Protein AF-A0A1L9B7M2-F1 (afdb_monomer_lite)

Secondary structure (DSSP, 8-state):
-----------EEE-TTT--EEETT-HHHHHHHHHHHHHHHHH-BS--SPPPHHHHHHHHHHHHHHHHH-SSHHHHHHHHHHHHHHHHHHHHHHHHHTS-----BHHHHHHH---TTTS-STTHHHHHHHHHHHHHTT-

Organism: NCBI:txid83449

Radius of gyration: 19.88 Å; chains: 1; bounding box: 33×49×60 Å

Foldseek 3Di:
DDPPDDPPPPQWDQDPAARDTAHPVDVVRVVVCVVLVVLLVQQDAPAGYQDDPVQLVVLQVCLLCQCVPPPDLVSNLSSVVSNLNSVSSVVSVCSSVVNDDHHDHSLCCLQPDPCPPVRDDPCSPVSSVVSNCVSVVVD

Sequence (139 aa):
MRSSSMDVTSGEELCPVCDFAFSRVLPRQVREHDAHHRRYLVACDGIRAPARRVVREQMMREGAELLVHGETLAERVRGSERQLQALFHEHLAEVLLGHASRRLDFREVVTSMNMSGRLDGRYEQEVANELRQRYSDNL

Structure (mmCIF, N/CA/C/O backbone):
data_AF-A0A1L9B7M2-F1
#
_entry.id   AF-A0A1L9B7M2-F1
#
loop_
_atom_site.group_PDB
_atom_site.id
_atom_site.type_symbol
_atom_site.label_atom_id
_atom_site.label_alt_id
_atom_site.label_comp_id
_atom_site.label_asym_id
_atom_site.label_entity_id
_atom_site.label_seq_id
_atom_site.pdbx_PDB_ins_code
_atom_site.Cartn_x
_atom_site.Cartn_y
_atom_site.Cartn_z
_atom_site.occupancy
_atom_site.B_iso_or_equiv
_atom_site.auth_seq_id
_atom_site.auth_comp_id
_atom_site.auth_asym_id
_atom_site.auth_atom_id
_atom_site.pdbx_PDB_model_num
ATOM 1 N N . MET A 1 1 ? 17.617 36.093 -36.494 1.00 37.19 1 MET A N 1
ATOM 2 C CA . MET A 1 1 ? 17.547 34.741 -37.085 1.00 37.19 1 MET A CA 1
ATOM 3 C C . MET A 1 1 ? 17.263 33.759 -35.960 1.00 37.19 1 MET A C 1
ATOM 5 O O . MET A 1 1 ? 18.117 33.572 -35.106 1.00 37.19 1 MET A O 1
ATOM 9 N N . ARG A 1 2 ? 16.027 33.254 -35.876 1.00 37.91 2 ARG A N 1
ATOM 10 C CA . ARG A 1 2 ? 15.641 32.202 -34.928 1.00 37.91 2 ARG A CA 1
ATOM 11 C C . ARG A 1 2 ? 15.912 30.868 -35.617 1.00 37.91 2 ARG A C 1
ATOM 13 O O . ARG A 1 2 ? 15.229 30.557 -36.587 1.00 37.91 2 ARG A O 1
ATOM 20 N N . SER A 1 3 ? 16.906 30.120 -35.151 1.00 37.06 3 SER A N 1
ATOM 21 C CA . SER A 1 3 ? 17.009 28.701 -35.486 1.00 37.06 3 SER A CA 1
ATOM 22 C C . SER A 1 3 ? 16.007 27.952 -34.620 1.00 37.06 3 SER A C 1
ATOM 24 O O . SER A 1 3 ? 16.251 27.705 -33.444 1.00 37.06 3 SER A O 1
ATOM 26 N N . SER A 1 4 ? 14.854 27.646 -35.207 1.00 41.72 4 SER A N 1
ATOM 27 C CA . SER A 1 4 ? 13.963 26.597 -34.728 1.00 41.72 4 SER A CA 1
ATOM 28 C C . SER A 1 4 ? 14.584 25.256 -35.114 1.00 41.72 4 SER A C 1
ATOM 30 O O . SER A 1 4 ? 14.479 24.837 -36.264 1.00 41.72 4 SER A O 1
ATOM 32 N N . SER A 1 5 ? 15.269 24.601 -34.177 1.00 41.28 5 SER A N 1
ATOM 33 C CA . SER A 1 5 ? 15.584 23.178 -34.299 1.00 41.28 5 SER A CA 1
ATOM 34 C C . SER A 1 5 ? 14.358 22.375 -33.876 1.00 41.28 5 SER A C 1
ATOM 36 O O . SER A 1 5 ? 13.827 22.559 -32.785 1.00 41.28 5 SER A O 1
ATOM 38 N N . MET A 1 6 ? 13.889 21.542 -34.796 1.00 40.53 6 MET A N 1
ATOM 39 C CA . MET A 1 6 ? 12.766 20.624 -34.665 1.00 40.53 6 MET A CA 1
ATOM 40 C C . MET A 1 6 ? 12.998 19.611 -33.530 1.00 40.53 6 MET A C 1
ATOM 42 O O . MET A 1 6 ? 13.885 18.769 -33.650 1.00 40.53 6 MET A O 1
ATOM 46 N N . ASP A 1 7 ? 12.175 19.644 -32.478 1.00 35.84 7 ASP A N 1
ATOM 47 C CA . ASP A 1 7 ? 12.069 18.547 -31.506 1.00 35.84 7 ASP A CA 1
ATOM 48 C C . ASP A 1 7 ? 11.155 17.457 -32.081 1.00 35.84 7 ASP A C 1
ATOM 50 O O . ASP A 1 7 ? 9.929 17.477 -31.957 1.00 35.84 7 ASP A O 1
ATOM 54 N N . VAL A 1 8 ? 11.770 16.505 -32.778 1.00 47.25 8 VAL A N 1
ATOM 55 C CA . VAL A 1 8 ? 11.121 15.281 -33.249 1.00 47.25 8 VAL A CA 1
ATOM 56 C C . VAL A 1 8 ? 10.955 14.341 -32.050 1.00 47.25 8 VAL A C 1
ATOM 58 O O . VAL A 1 8 ? 11.882 13.634 -31.678 1.00 47.25 8 VAL A O 1
ATOM 61 N N . THR A 1 9 ? 9.763 14.365 -31.442 1.00 48.16 9 THR A N 1
ATOM 62 C CA . THR A 1 9 ? 9.088 13.224 -30.783 1.00 48.16 9 THR A CA 1
ATOM 63 C C . THR A 1 9 ? 9.991 12.249 -30.009 1.00 48.16 9 THR A C 1
ATOM 65 O O . THR A 1 9 ? 10.372 11.209 -30.544 1.00 48.16 9 THR A O 1
ATOM 68 N N . SER A 1 10 ? 10.249 12.491 -28.718 1.00 54.44 10 SER A N 1
ATOM 69 C CA . SER A 1 10 ? 10.868 11.465 -27.856 1.00 54.44 10 SER A CA 1
ATOM 70 C C . SER A 1 10 ? 9.956 10.243 -27.646 1.00 54.44 10 SER A C 1
ATOM 72 O O . SER A 1 10 ? 10.436 9.164 -27.301 1.00 54.44 10 SER A O 1
ATOM 74 N N . GLY A 1 11 ? 8.643 10.370 -27.900 1.00 60.59 11 GLY A N 1
ATOM 75 C CA . GLY A 1 11 ? 7.677 9.266 -27.809 1.00 60.59 11 GLY A CA 1
ATOM 76 C C . GLY A 1 11 ? 7.623 8.611 -26.426 1.00 60.59 11 GLY A C 1
ATOM 77 O O . GLY A 1 11 ? 7.113 7.499 -26.308 1.00 60.59 11 GLY A O 1
ATOM 78 N N . GLU A 1 12 ? 8.196 9.274 -25.418 1.00 72.94 12 GLU A N 1
ATOM 79 C CA . GLU A 1 12 ? 8.246 8.810 -24.041 1.00 72.94 12 GLU A CA 1
ATOM 80 C C . GLU A 1 12 ? 6.855 8.935 -23.430 1.00 72.94 12 GLU A C 1
ATOM 82 O O . GLU A 1 12 ? 6.253 10.009 -23.398 1.00 72.94 12 GLU A O 1
ATOM 87 N N . GLU A 1 13 ? 6.342 7.812 -22.955 1.00 82.31 13 GLU A N 1
ATOM 88 C CA . GLU A 1 13 ? 5.075 7.706 -22.252 1.00 82.31 13 GLU A CA 1
ATOM 89 C C . GLU A 1 13 ? 5.269 6.937 -20.944 1.00 82.31 13 GLU A C 1
ATOM 91 O O . GLU A 1 13 ? 6.243 6.204 -20.757 1.00 82.31 13 GLU A O 1
ATOM 96 N N . LEU A 1 14 ? 4.324 7.114 -20.023 1.00 79.75 14 LEU A N 1
ATOM 97 C CA . LEU A 1 14 ? 4.243 6.318 -18.806 1.00 79.75 14 LEU A CA 1
ATOM 98 C C . LEU A 1 14 ? 3.336 5.121 -19.065 1.00 79.75 14 LEU A C 1
ATOM 100 O O . LEU A 1 14 ? 2.219 5.275 -19.565 1.00 79.75 14 LEU A O 1
ATOM 104 N N . CYS A 1 15 ? 3.798 3.927 -18.701 1.00 77.38 15 CYS A N 1
ATOM 105 C CA . CYS A 1 15 ? 2.932 2.758 -18.701 1.00 77.38 15 CYS A CA 1
ATOM 106 C C . CYS A 1 15 ? 1.759 2.981 -17.727 1.00 77.38 15 CYS A C 1
ATOM 108 O O . CYS A 1 15 ? 2.012 3.205 -16.547 1.00 77.38 15 CYS A O 1
ATOM 110 N N . PRO A 1 16 ? 0.489 2.836 -18.147 1.00 70.19 16 PRO A N 1
ATOM 111 C CA . PRO A 1 16 ? -0.670 3.098 -17.284 1.00 70.19 16 PRO A CA 1
ATOM 112 C C . PRO A 1 16 ? -0.838 2.086 -16.140 1.00 70.19 16 PRO A C 1
ATOM 114 O O . PRO A 1 16 ? -1.733 2.231 -15.312 1.00 70.19 16 PRO A O 1
ATOM 117 N N . VAL A 1 17 ? -0.027 1.025 -16.129 1.00 70.75 17 VAL A N 1
ATOM 118 C CA . VAL A 1 17 ? -0.083 -0.053 -15.137 1.00 70.75 17 VAL A CA 1
ATOM 119 C C . VAL A 1 17 ? 1.068 0.054 -14.142 1.00 70.75 17 VAL A C 1
ATOM 121 O O . VAL A 1 17 ? 0.821 -0.031 -12.945 1.00 70.75 17 VAL A O 1
ATOM 124 N N . CYS A 1 18 ? 2.308 0.224 -14.617 1.00 74.19 18 CYS A N 1
ATOM 125 C CA . CYS A 1 18 ? 3.508 0.218 -13.772 1.00 74.19 18 CYS A CA 1
ATOM 126 C C . CYS A 1 18 ? 4.210 1.580 -13.649 1.00 74.19 18 CYS A C 1
ATOM 128 O O . CYS A 1 18 ? 5.260 1.649 -13.015 1.00 74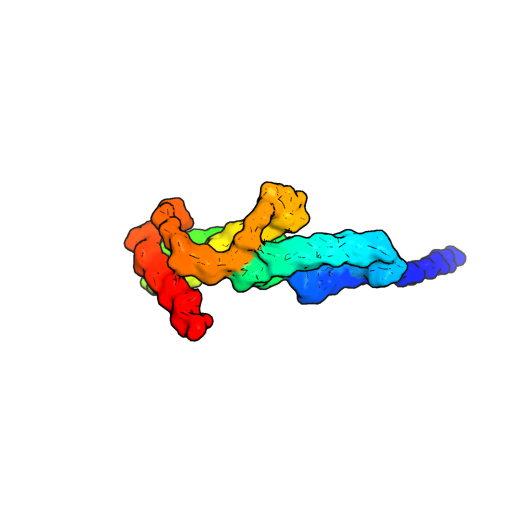.19 18 CYS A O 1
ATOM 130 N N . ASP A 1 19 ? 3.679 2.639 -14.275 1.00 75.62 19 ASP A N 1
ATOM 131 C CA . ASP A 1 19 ? 4.241 4.002 -14.326 1.00 75.62 19 ASP A CA 1
ATOM 132 C C . ASP A 1 19 ? 5.696 4.090 -14.827 1.00 75.62 19 ASP A C 1
ATOM 134 O O . ASP A 1 19 ? 6.360 5.120 -14.701 1.00 75.62 19 ASP A O 1
ATOM 138 N N . PHE A 1 20 ? 6.217 3.021 -15.433 1.00 81.06 20 PHE A N 1
ATOM 139 C CA . PHE A 1 20 ? 7.548 3.019 -16.022 1.00 81.06 20 PHE A CA 1
ATOM 140 C C . PHE A 1 20 ? 7.560 3.909 -17.268 1.00 81.06 20 PHE A C 1
ATOM 142 O O . PHE A 1 20 ? 6.755 3.707 -18.181 1.00 81.06 20 PHE A O 1
ATOM 149 N N . ALA A 1 21 ? 8.472 4.882 -17.299 1.00 85.00 21 ALA A N 1
ATOM 150 C CA . ALA A 1 21 ? 8.674 5.759 -18.444 1.00 85.00 21 ALA A CA 1
ATOM 151 C C . ALA A 1 21 ? 9.462 5.030 -19.535 1.00 85.00 21 ALA A C 1
ATOM 153 O O . ALA A 1 21 ? 10.560 4.528 -19.285 1.00 85.00 21 ALA A O 1
ATOM 154 N N . PHE A 1 22 ? 8.915 4.969 -20.745 1.00 89.06 22 PHE A N 1
ATOM 155 C CA . PHE A 1 22 ? 9.575 4.343 -21.885 1.00 89.06 22 PHE A CA 1
ATOM 156 C C . PHE A 1 22 ? 9.080 4.935 -23.202 1.00 89.06 22 PHE A C 1
ATOM 158 O O . PHE A 1 22 ? 7.981 5.474 -23.289 1.00 89.06 22 PHE A O 1
ATOM 165 N N . SER A 1 23 ? 9.881 4.799 -24.251 1.00 90.38 23 SER A N 1
ATOM 166 C CA . SER A 1 23 ? 9.496 5.146 -25.611 1.00 90.38 23 SER A CA 1
ATOM 167 C C . SER A 1 23 ? 9.083 3.899 -26.385 1.00 90.38 23 SER A C 1
ATOM 169 O O . SER A 1 23 ? 9.870 2.957 -26.537 1.00 90.38 23 SER A O 1
ATOM 171 N N . ARG A 1 24 ? 7.863 3.902 -26.941 1.00 86.00 24 ARG A N 1
ATOM 172 C CA . ARG A 1 24 ? 7.356 2.795 -27.781 1.00 86.00 24 ARG A CA 1
ATOM 173 C C . ARG A 1 24 ? 8.175 2.576 -29.051 1.00 86.00 24 ARG A C 1
ATOM 175 O O . ARG A 1 24 ? 8.148 1.485 -29.613 1.00 86.00 24 ARG A O 1
ATOM 182 N N . VAL A 1 25 ? 8.887 3.604 -29.511 1.00 88.62 25 VAL A N 1
ATOM 183 C CA . VAL A 1 25 ? 9.675 3.553 -30.750 1.00 88.62 25 VAL A CA 1
ATOM 184 C C . VAL A 1 25 ? 11.113 3.082 -30.528 1.00 88.62 25 VAL A C 1
ATOM 186 O O . VAL A 1 25 ? 11.821 2.832 -31.500 1.00 88.62 25 VAL A O 1
ATOM 189 N N . LEU A 1 26 ? 11.552 2.915 -29.272 1.00 89.81 26 LEU A N 1
ATOM 190 C CA . LEU A 1 26 ? 12.892 2.440 -28.926 1.00 89.81 26 LEU A CA 1
ATOM 191 C C . LEU A 1 26 ? 12.838 0.979 -28.435 1.00 89.81 26 LEU A C 1
ATOM 193 O O . LEU A 1 26 ? 12.517 0.734 -27.270 1.00 89.81 26 LEU A O 1
ATOM 197 N N . PRO A 1 27 ? 13.235 -0.023 -29.252 1.00 91.38 27 PRO A N 1
ATOM 198 C CA . PRO A 1 27 ? 13.109 -1.445 -28.896 1.00 91.38 27 PRO A CA 1
ATOM 199 C C . PRO A 1 27 ? 13.843 -1.852 -27.613 1.00 91.38 27 PRO A C 1
ATOM 201 O O . PRO A 1 27 ? 13.480 -2.823 -26.948 1.00 91.38 27 PRO A O 1
ATOM 204 N N . ARG A 1 28 ? 14.913 -1.134 -27.255 1.00 93.00 28 ARG A N 1
ATOM 205 C CA . ARG A 1 28 ? 15.613 -1.340 -25.984 1.00 93.00 28 ARG A CA 1
ATOM 206 C C . ARG A 1 28 ? 14.731 -0.955 -24.795 1.00 93.00 28 ARG A C 1
ATOM 208 O O . ARG A 1 28 ? 14.589 -1.766 -23.888 1.00 93.00 28 ARG A O 1
ATOM 215 N N . GLN A 1 29 ? 14.116 0.225 -24.835 1.00 90.69 29 GLN A N 1
ATOM 216 C CA . GLN A 1 29 ? 13.262 0.709 -23.752 1.00 90.69 29 GLN A CA 1
ATOM 217 C C . GLN A 1 29 ? 11.974 -0.107 -23.632 1.00 90.69 29 GLN A C 1
ATOM 219 O O . GLN A 1 29 ? 11.529 -0.353 -22.521 1.00 90.69 29 GLN A O 1
ATOM 224 N N . VAL A 1 30 ? 11.427 -0.620 -24.741 1.00 90.75 30 VAL A N 1
ATOM 225 C CA . VAL A 1 30 ? 10.303 -1.575 -24.701 1.00 90.75 30 VAL A CA 1
ATOM 226 C C . VAL A 1 30 ? 10.688 -2.853 -23.946 1.00 90.75 30 VAL A C 1
ATOM 228 O O . VAL A 1 30 ? 9.953 -3.302 -23.075 1.00 90.75 30 VAL A O 1
ATOM 231 N N . ARG A 1 31 ? 11.877 -3.420 -24.200 1.00 92.00 31 ARG A N 1
ATOM 232 C CA . ARG A 1 31 ? 12.352 -4.607 -23.461 1.00 92.00 31 ARG A CA 1
ATOM 233 C C . ARG A 1 31 ? 12.601 -4.323 -21.978 1.00 92.00 31 ARG A C 1
ATOM 235 O O . ARG A 1 31 ? 12.306 -5.175 -21.140 1.00 92.00 31 ARG A O 1
ATOM 242 N N . GLU A 1 32 ? 13.146 -3.151 -21.658 1.00 89.19 32 GLU A N 1
ATOM 243 C CA . GLU A 1 32 ? 13.346 -2.693 -20.277 1.00 89.19 32 GLU A CA 1
ATOM 244 C C . GLU A 1 32 ? 11.998 -2.494 -19.562 1.00 89.19 32 GLU A C 1
ATOM 246 O O . GLU A 1 32 ? 11.826 -2.997 -18.447 1.00 89.19 32 GLU A O 1
ATOM 251 N N . HIS A 1 33 ? 11.022 -1.879 -20.240 1.00 88.50 33 HIS A N 1
ATOM 252 C CA . HIS A 1 33 ? 9.634 -1.774 -19.798 1.00 88.50 33 HIS A CA 1
ATOM 253 C C . HIS A 1 33 ? 9.043 -3.154 -19.528 1.00 88.50 33 HIS A C 1
ATOM 255 O O . HIS A 1 33 ? 8.579 -3.386 -18.424 1.00 88.50 33 HIS A O 1
ATOM 261 N N . ASP A 1 34 ? 9.102 -4.099 -20.464 1.00 87.62 34 ASP A N 1
ATOM 262 C CA . ASP A 1 34 ? 8.471 -5.411 -20.292 1.00 87.62 34 ASP A CA 1
ATOM 263 C C . ASP A 1 34 ? 9.078 -6.196 -19.122 1.00 87.62 34 ASP A C 1
ATOM 265 O O . ASP A 1 34 ? 8.375 -6.879 -18.374 1.00 87.62 34 ASP A O 1
ATOM 269 N N . ALA A 1 35 ? 10.396 -6.095 -18.934 1.00 86.75 35 ALA A N 1
ATOM 270 C CA . ALA A 1 35 ? 11.077 -6.694 -17.791 1.00 86.75 35 ALA A CA 1
ATOM 271 C C . ALA A 1 35 ? 10.681 -6.022 -16.467 1.00 86.75 35 ALA A C 1
ATOM 273 O O . ALA A 1 35 ? 10.529 -6.703 -15.451 1.00 86.75 35 ALA A O 1
ATOM 274 N N . HIS A 1 36 ? 10.514 -4.699 -16.453 1.00 84.00 36 HIS A N 1
ATOM 275 C CA . HIS A 1 36 ? 10.000 -3.969 -15.296 1.00 84.00 36 HIS A CA 1
ATOM 276 C C . HIS A 1 36 ? 8.532 -4.316 -15.020 1.00 84.00 36 HIS A C 1
ATOM 278 O O . HIS A 1 36 ? 8.187 -4.667 -13.900 1.00 84.00 36 HIS A O 1
ATOM 284 N N . HIS A 1 37 ? 7.687 -4.306 -16.045 1.00 82.19 37 HIS A N 1
ATOM 285 C CA . HIS A 1 37 ? 6.255 -4.562 -15.989 1.00 82.19 37 HIS A CA 1
ATOM 286 C C . HIS A 1 37 ? 5.948 -5.978 -15.498 1.00 82.19 37 HIS A C 1
ATOM 288 O O . HIS A 1 37 ? 5.083 -6.162 -14.650 1.00 82.19 37 HIS A O 1
ATOM 294 N N . ARG A 1 38 ? 6.695 -6.994 -15.950 1.00 79.88 38 ARG A N 1
ATOM 295 C CA . ARG A 1 38 ? 6.560 -8.355 -15.403 1.00 79.88 38 ARG A CA 1
ATOM 296 C C . ARG A 1 38 ? 6.923 -8.418 -13.922 1.00 79.88 38 ARG A C 1
ATOM 298 O O . ARG A 1 38 ? 6.191 -9.032 -13.156 1.00 79.88 38 ARG A O 1
ATOM 305 N N . ARG A 1 39 ? 8.018 -7.770 -13.507 1.00 77.12 39 ARG A N 1
ATOM 306 C CA . ARG A 1 39 ? 8.394 -7.695 -12.084 1.00 77.12 39 ARG A CA 1
ATOM 307 C C . ARG A 1 39 ? 7.338 -6.954 -11.268 1.00 77.12 39 ARG A C 1
ATOM 309 O O . ARG A 1 39 ? 7.000 -7.399 -10.181 1.00 77.12 39 ARG A O 1
ATOM 316 N N . TYR A 1 40 ? 6.776 -5.888 -11.829 1.00 77.00 40 TYR A N 1
ATOM 317 C CA . TYR A 1 40 ? 5.686 -5.122 -11.245 1.00 77.00 40 TYR A CA 1
ATOM 318 C C . TYR A 1 40 ? 4.431 -5.974 -11.037 1.00 77.00 40 TYR A C 1
ATOM 320 O O . TYR A 1 40 ? 3.933 -6.028 -9.922 1.00 77.00 40 TYR A O 1
ATOM 328 N N . LEU A 1 41 ? 3.959 -6.696 -12.058 1.00 75.44 41 LEU A N 1
ATOM 329 C CA . LEU A 1 41 ? 2.779 -7.563 -11.946 1.00 75.44 41 LEU A CA 1
ATOM 330 C C . LEU A 1 41 ? 2.993 -8.740 -10.986 1.00 75.44 41 LEU A C 1
ATOM 332 O O . LEU A 1 41 ? 2.063 -9.151 -10.307 1.00 75.44 41 LEU A O 1
ATOM 336 N N . VAL A 1 42 ? 4.212 -9.282 -10.909 1.00 71.50 42 VAL A N 1
ATOM 337 C CA . VAL A 1 42 ? 4.554 -10.318 -9.918 1.00 71.50 42 VAL A CA 1
ATOM 338 C C . VAL A 1 42 ? 4.551 -9.751 -8.499 1.00 71.50 42 VAL A C 1
ATOM 340 O O . VAL A 1 42 ? 4.211 -10.467 -7.562 1.00 71.50 42 VAL A O 1
ATOM 343 N N . ALA A 1 43 ? 4.941 -8.489 -8.334 1.00 66.19 43 ALA A N 1
ATOM 344 C CA . ALA A 1 43 ? 5.030 -7.830 -7.038 1.00 66.19 43 ALA A CA 1
ATOM 345 C C . ALA A 1 43 ? 3.710 -7.183 -6.583 1.00 66.19 43 ALA A C 1
ATOM 347 O O . ALA A 1 43 ? 3.529 -6.963 -5.390 1.00 66.19 43 ALA A O 1
ATOM 348 N N . CYS A 1 44 ? 2.806 -6.872 -7.514 1.00 65.94 44 CYS A N 1
ATOM 349 C CA . CYS A 1 44 ? 1.514 -6.259 -7.234 1.00 65.94 44 CYS A CA 1
ATOM 350 C C . CYS A 1 44 ? 0.420 -7.319 -7.202 1.00 65.94 44 CYS A C 1
ATOM 352 O O . CYS A 1 44 ? -0.172 -7.641 -8.230 1.00 65.94 44 CYS A O 1
ATOM 354 N N . ASP A 1 45 ? 0.110 -7.802 -6.004 1.00 65.88 45 ASP A N 1
ATOM 355 C CA . ASP A 1 45 ? -1.163 -8.456 -5.737 1.00 65.88 45 ASP A CA 1
ATOM 356 C C . ASP A 1 45 ? -1.876 -7.716 -4.596 1.00 65.88 45 ASP A C 1
ATOM 358 O O . ASP A 1 45 ? -1.372 -7.606 -3.477 1.00 65.88 45 ASP A O 1
ATOM 362 N N . GLY A 1 46 ? -3.001 -7.077 -4.925 1.00 59.00 46 GLY A N 1
ATOM 363 C CA . GLY A 1 46 ? -3.789 -6.264 -3.991 1.00 59.00 46 GLY A CA 1
ATOM 364 C C . GLY A 1 46 ? -3.298 -4.828 -3.721 1.00 59.00 46 GLY A C 1
ATOM 365 O O . GLY A 1 46 ? -3.979 -4.099 -3.002 1.00 59.00 46 GLY A O 1
ATOM 366 N N . ILE A 1 47 ? -2.179 -4.374 -4.306 1.00 63.31 47 ILE A N 1
ATOM 367 C CA . ILE A 1 47 ? -1.633 -3.007 -4.122 1.00 63.31 47 ILE A CA 1
ATOM 368 C C . ILE A 1 47 ? -1.629 -2.222 -5.436 1.00 63.31 47 ILE A C 1
ATOM 370 O O . ILE A 1 47 ? -1.334 -2.760 -6.500 1.00 63.31 47 ILE A O 1
ATOM 374 N N . ARG A 1 48 ? -1.990 -0.933 -5.355 1.00 64.56 48 ARG A N 1
ATOM 375 C CA . ARG A 1 48 ? -1.977 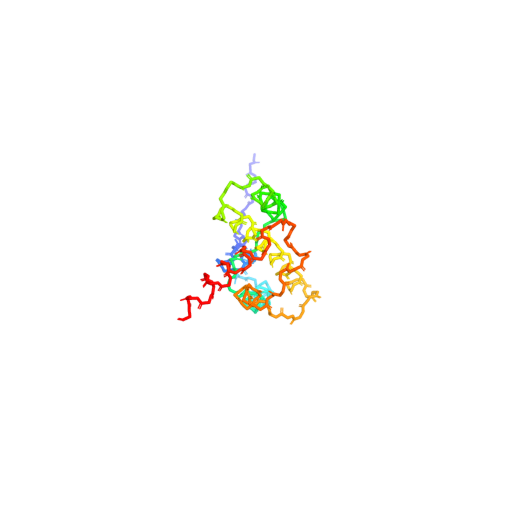0.013 -6.488 1.00 64.56 48 ARG A CA 1
ATOM 376 C C . ARG A 1 48 ? -0.539 0.414 -6.874 1.00 64.56 48 ARG A C 1
ATOM 378 O O . ARG A 1 48 ? 0.417 0.053 -6.198 1.00 64.56 48 ARG A O 1
ATOM 385 N N . ALA A 1 49 ? -0.404 1.203 -7.941 1.00 65.44 49 ALA A N 1
ATOM 386 C CA . ALA A 1 49 ? 0.868 1.699 -8.476 1.00 65.44 49 ALA A CA 1
ATOM 387 C C . ALA A 1 49 ? 1.832 2.297 -7.431 1.00 65.44 49 ALA A C 1
ATOM 389 O O . ALA A 1 49 ? 1.387 2.787 -6.387 1.00 65.44 49 ALA A O 1
ATOM 390 N N . PRO A 1 50 ? 3.157 2.271 -7.682 1.00 67.25 50 PRO A N 1
ATOM 391 C CA . PRO A 1 50 ? 4.161 2.610 -6.685 1.00 67.25 50 PRO A CA 1
ATOM 392 C C . PRO A 1 50 ? 4.025 4.069 -6.242 1.00 67.25 50 PRO A C 1
ATOM 394 O O . PRO A 1 50 ? 4.179 5.001 -7.030 1.00 67.25 50 PRO A O 1
ATOM 397 N N . ALA A 1 51 ? 3.794 4.291 -4.950 1.00 71.69 51 ALA A N 1
ATOM 398 C CA . ALA A 1 51 ? 3.774 5.637 -4.397 1.00 71.69 51 ALA A CA 1
ATOM 399 C C . ALA A 1 51 ? 5.199 6.204 -4.271 1.00 71.69 51 ALA A C 1
ATOM 401 O O . ALA A 1 51 ? 6.134 5.502 -3.872 1.00 71.69 51 ALA A O 1
ATOM 402 N N . ARG A 1 52 ? 5.378 7.504 -4.549 1.00 73.31 52 ARG A N 1
ATOM 403 C CA . ARG A 1 52 ? 6.651 8.216 -4.310 1.00 73.31 52 ARG A CA 1
ATOM 404 C C . ARG A 1 52 ? 7.036 8.162 -2.826 1.00 73.31 52 ARG A C 1
ATOM 406 O O . ARG A 1 52 ? 6.163 8.154 -1.964 1.00 73.31 52 ARG A O 1
ATOM 413 N N . ARG A 1 53 ? 8.338 8.225 -2.516 1.00 75.19 53 ARG A N 1
ATOM 414 C CA . ARG A 1 53 ? 8.864 8.158 -1.134 1.00 75.19 53 ARG A CA 1
ATOM 415 C C . ARG A 1 53 ? 8.163 9.116 -0.164 1.00 75.19 53 ARG A C 1
ATOM 417 O O . ARG A 1 53 ? 7.729 8.676 0.890 1.00 75.19 53 ARG A O 1
ATOM 424 N N . VAL A 1 54 ? 7.976 10.375 -0.560 1.00 80.25 54 VAL A N 1
ATOM 425 C CA . VAL A 1 54 ? 7.289 11.391 0.260 1.00 80.25 54 VAL A CA 1
ATOM 426 C C . VAL A 1 54 ? 5.852 10.981 0.602 1.00 80.25 54 VAL A C 1
ATOM 428 O O . VAL A 1 54 ? 5.410 11.171 1.730 1.00 80.25 54 VAL A O 1
ATOM 431 N N . VAL A 1 55 ? 5.136 10.370 -0.347 1.00 83.56 55 VAL A N 1
ATOM 432 C CA . VAL A 1 55 ? 3.764 9.884 -0.134 1.00 83.56 55 VAL A CA 1
ATOM 433 C C . VAL A 1 55 ? 3.761 8.716 0.850 1.00 83.56 55 VAL A C 1
ATOM 435 O O . VAL A 1 55 ? 2.920 8.675 1.740 1.00 83.56 55 VAL A O 1
ATOM 438 N N . ARG A 1 56 ? 4.736 7.804 0.757 1.00 84.25 56 ARG A N 1
ATOM 439 C CA . ARG A 1 56 ? 4.880 6.693 1.714 1.00 84.25 56 ARG A CA 1
ATOM 440 C C . ARG A 1 56 ? 5.192 7.194 3.124 1.00 84.25 56 ARG A C 1
ATOM 442 O O . ARG A 1 56 ? 4.561 6.765 4.081 1.00 84.25 56 ARG A O 1
ATOM 449 N N . GLU A 1 57 ? 6.115 8.143 3.253 1.00 85.31 57 GLU A N 1
ATOM 450 C CA . GLU A 1 57 ? 6.455 8.777 4.535 1.00 85.31 57 GLU A CA 1
ATOM 451 C C . GLU A 1 57 ? 5.262 9.534 5.140 1.00 85.31 57 GLU A C 1
ATOM 453 O O . GLU A 1 57 ? 5.097 9.577 6.361 1.00 85.31 57 GLU A O 1
ATOM 458 N N . GLN A 1 58 ? 4.412 10.129 4.300 1.00 89.69 58 GLN A N 1
ATOM 459 C CA . GLN A 1 58 ? 3.156 10.740 4.726 1.00 89.69 58 GLN A CA 1
ATOM 460 C C . GLN A 1 58 ? 2.145 9.684 5.191 1.00 89.69 58 GLN A C 1
ATOM 462 O O . GLN A 1 58 ? 1.607 9.818 6.285 1.00 89.69 58 GLN A O 1
ATOM 467 N N . MET A 1 59 ? 1.939 8.609 4.424 1.00 89.44 59 MET A N 1
ATOM 468 C CA . MET A 1 59 ? 1.068 7.491 4.810 1.00 89.44 59 MET A CA 1
ATOM 469 C C . MET A 1 59 ? 1.489 6.870 6.146 1.00 89.44 59 MET A C 1
ATOM 471 O O . MET A 1 59 ? 0.630 6.608 6.984 1.00 89.44 59 MET A O 1
ATOM 475 N N . MET A 1 60 ? 2.796 6.690 6.373 1.00 87.69 60 MET A N 1
ATOM 476 C CA . MET A 1 60 ? 3.328 6.193 7.646 1.00 87.69 60 MET A CA 1
ATOM 477 C C . MET A 1 60 ? 3.005 7.126 8.816 1.00 87.69 60 MET A C 1
ATOM 479 O O . MET A 1 60 ? 2.562 6.651 9.863 1.00 87.69 60 MET A O 1
ATOM 483 N N . ARG A 1 61 ? 3.196 8.444 8.643 1.00 90.62 61 ARG A N 1
ATOM 484 C CA . ARG A 1 61 ? 2.895 9.450 9.676 1.00 90.62 61 ARG A CA 1
ATOM 485 C C . ARG A 1 61 ? 1.405 9.545 9.981 1.00 90.62 61 ARG A C 1
ATOM 487 O O . ARG A 1 61 ? 1.026 9.424 11.138 1.00 90.62 61 ARG A O 1
ATOM 494 N N . GLU A 1 62 ? 0.571 9.705 8.956 1.00 92.12 62 GLU A N 1
ATOM 495 C CA . GLU A 1 62 ? -0.890 9.764 9.109 1.00 92.12 62 GLU A CA 1
ATOM 496 C C . GLU A 1 62 ? -1.434 8.471 9.726 1.00 92.12 62 GLU A C 1
ATOM 498 O O . GLU A 1 62 ? -2.335 8.493 10.561 1.00 92.12 62 GLU A O 1
ATOM 503 N N . GLY A 1 63 ? -0.865 7.330 9.331 1.00 89.56 63 GLY A N 1
ATOM 504 C CA . GLY A 1 63 ? -1.219 6.039 9.896 1.00 89.56 63 GLY A CA 1
ATOM 505 C C . GLY A 1 63 ? -0.876 5.925 11.382 1.00 89.56 63 GLY A C 1
ATOM 506 O O . GLY A 1 63 ? -1.709 5.468 12.164 1.00 89.56 63 GLY A O 1
ATOM 507 N N . ALA A 1 64 ? 0.306 6.409 11.780 1.00 87.62 64 ALA A N 1
ATOM 508 C CA . ALA A 1 64 ? 0.719 6.463 13.182 1.00 87.62 64 ALA A CA 1
ATOM 509 C C . ALA A 1 64 ? -0.184 7.392 14.009 1.00 87.62 64 ALA A C 1
ATOM 511 O O . ALA A 1 64 ? -0.596 7.037 15.111 1.00 87.62 64 ALA A O 1
ATOM 512 N N . GLU A 1 65 ? -0.539 8.557 13.467 1.00 89.56 65 GLU A N 1
ATOM 513 C CA . GLU A 1 65 ? -1.417 9.519 14.136 1.00 89.56 65 GLU A CA 1
ATOM 514 C C . GLU A 1 65 ? -2.809 8.930 14.400 1.00 89.56 65 GLU A C 1
ATOM 516 O O . GLU A 1 65 ? -3.295 8.978 15.529 1.00 89.56 65 GLU A O 1
ATOM 521 N N . LEU A 1 66 ? -3.416 8.283 13.401 1.00 89.81 66 LEU A N 1
ATOM 522 C CA . LEU A 1 66 ? -4.714 7.612 13.540 1.00 89.81 66 LEU A CA 1
ATOM 523 C C . LEU A 1 66 ? -4.678 6.432 14.522 1.00 89.81 66 LEU A C 1
ATOM 525 O O . LEU A 1 66 ? -5.665 6.167 15.209 1.00 89.81 66 LEU A O 1
ATOM 529 N N . LEU A 1 67 ? -3.554 5.722 14.613 1.00 82.50 67 LEU A N 1
ATOM 530 C CA . LEU A 1 67 ? -3.374 4.645 15.586 1.00 82.50 67 LEU A CA 1
ATOM 531 C C . LEU A 1 67 ? -3.293 5.164 17.022 1.00 82.50 67 LEU A C 1
ATOM 533 O O . LEU A 1 67 ? -3.892 4.574 17.922 1.00 82.50 67 LEU A O 1
ATOM 537 N N . VAL A 1 68 ? -2.580 6.266 17.250 1.00 83.00 68 VAL A N 1
ATOM 538 C CA . VAL A 1 68 ? -2.402 6.833 18.594 1.00 83.00 68 VAL A CA 1
ATOM 539 C C . VAL A 1 68 ? -3.649 7.606 19.030 1.00 83.00 68 VAL A C 1
ATOM 541 O O . VAL A 1 68 ? -4.159 7.378 20.132 1.00 83.00 68 VAL A O 1
ATOM 544 N N . HIS A 1 69 ? -4.164 8.474 18.159 1.00 87.50 69 HIS A N 1
ATOM 545 C CA . HIS A 1 69 ? -5.181 9.476 18.482 1.00 87.50 69 HIS A CA 1
ATOM 546 C C . HIS A 1 69 ? -6.582 9.167 17.945 1.00 87.50 69 HIS A C 1
ATOM 548 O O . HIS A 1 69 ? -7.513 9.875 18.310 1.00 87.50 69 HIS A O 1
ATOM 554 N N . GLY A 1 70 ? -6.767 8.125 17.127 1.00 86.56 70 GLY A N 1
ATOM 555 C CA . GLY A 1 70 ? -8.092 7.751 16.624 1.00 86.56 70 GLY A CA 1
ATOM 556 C C . GLY A 1 70 ? -9.073 7.458 17.761 1.00 86.56 70 GLY A C 1
ATOM 557 O O . GLY A 1 70 ? -8.785 6.661 18.661 1.00 86.56 70 GLY A O 1
ATOM 558 N N . GLU A 1 71 ? -10.240 8.087 17.731 1.00 88.38 71 GLU A N 1
ATOM 559 C CA . GLU A 1 71 ? -11.265 7.936 18.769 1.00 88.38 71 GLU A CA 1
ATOM 560 C C . GLU A 1 71 ? -12.098 6.669 18.543 1.00 88.38 71 GLU A C 1
ATOM 562 O O . GLU A 1 71 ? -12.655 6.102 19.482 1.00 88.38 71 GLU A O 1
ATOM 567 N N . THR A 1 72 ? -12.126 6.175 17.302 1.00 90.81 72 THR A N 1
ATOM 568 C CA . THR A 1 72 ? -12.903 5.003 16.890 1.00 90.81 72 THR A CA 1
ATOM 569 C C . THR A 1 72 ? -12.028 3.852 16.389 1.00 90.81 72 THR A C 1
ATOM 571 O O . THR A 1 72 ? -10.923 4.044 15.873 1.00 90.81 72 THR A O 1
ATOM 574 N N . LEU A 1 73 ? -12.556 2.623 16.463 1.00 86.94 73 LEU A N 1
ATOM 575 C CA . LEU A 1 73 ? -11.917 1.446 15.861 1.00 86.94 73 LEU A CA 1
ATOM 576 C C . LEU A 1 73 ? -11.705 1.633 14.349 1.00 86.94 73 LEU A C 1
ATOM 578 O O . LEU A 1 73 ? -10.648 1.297 13.823 1.00 86.94 73 LEU A O 1
ATOM 582 N N . ALA A 1 74 ? -12.674 2.233 13.652 1.00 88.50 74 ALA A N 1
ATOM 583 C CA . ALA A 1 74 ? -12.595 2.467 12.212 1.00 88.50 74 ALA A CA 1
ATOM 584 C C . ALA A 1 74 ? -11.430 3.393 11.815 1.00 88.50 74 ALA A C 1
ATOM 586 O O . ALA A 1 74 ? -10.790 3.169 10.785 1.00 88.50 74 ALA A O 1
ATOM 587 N N . GLU A 1 75 ? -11.138 4.418 12.618 1.00 88.69 75 GLU A N 1
ATOM 588 C CA . GLU A 1 75 ? -9.993 5.311 12.403 1.00 88.69 75 GLU A CA 1
ATOM 589 C C . GLU A 1 75 ? -8.667 4.591 12.628 1.00 88.69 75 GLU A C 1
ATOM 591 O O . GLU A 1 75 ? -7.771 4.688 11.791 1.00 88.69 75 GLU A O 1
ATOM 596 N N . ARG A 1 76 ? -8.562 3.802 13.701 1.00 86.88 76 ARG A N 1
ATOM 597 C CA . ARG A 1 76 ? -7.356 3.020 14.020 1.00 86.88 76 ARG A CA 1
ATOM 598 C C . ARG A 1 76 ? -7.057 1.964 12.952 1.00 86.88 76 ARG A C 1
ATOM 600 O O . ARG A 1 76 ? -5.906 1.795 12.546 1.00 86.88 76 ARG A O 1
ATOM 607 N N . VAL A 1 77 ? -8.100 1.307 12.442 1.00 86.94 77 VAL A N 1
ATOM 608 C CA . VAL A 1 77 ? -8.014 0.362 11.318 1.00 86.94 77 VAL A CA 1
ATOM 609 C C . VAL A 1 77 ? -7.511 1.068 10.067 1.00 86.94 77 VAL A C 1
ATOM 611 O O . VAL A 1 77 ? -6.539 0.618 9.469 1.00 86.94 77 VAL A O 1
ATOM 614 N N . ARG A 1 78 ? -8.079 2.230 9.726 1.00 88.88 78 ARG A N 1
ATOM 615 C CA . ARG A 1 78 ? -7.605 3.051 8.600 1.00 88.88 78 ARG A CA 1
ATOM 616 C C . ARG A 1 78 ? -6.142 3.471 8.768 1.00 88.88 78 ARG A C 1
ATOM 618 O O . ARG A 1 78 ? -5.400 3.513 7.789 1.00 88.88 78 ARG A O 1
ATOM 625 N N . GLY A 1 79 ? -5.727 3.781 9.996 1.00 87.94 79 GLY A N 1
ATOM 626 C CA . GLY A 1 79 ? -4.337 4.092 10.315 1.00 87.94 79 GLY A CA 1
ATOM 627 C C . GLY A 1 79 ? -3.399 2.923 10.015 1.00 87.94 79 GLY A C 1
ATOM 628 O O . GLY A 1 79 ? -2.395 3.087 9.322 1.00 87.94 79 GLY A O 1
ATOM 629 N N . SER A 1 80 ? -3.792 1.723 10.441 1.00 84.12 80 SER A N 1
ATOM 630 C CA . SER A 1 80 ? -3.048 0.487 10.177 1.00 84.12 80 SER A CA 1
ATOM 631 C C . SER A 1 80 ? -2.993 0.142 8.691 1.00 84.12 80 SER A C 1
ATOM 633 O O . SER A 1 80 ? -1.928 -0.204 8.189 1.00 84.12 80 SER A O 1
ATOM 635 N N . GLU A 1 81 ? -4.100 0.296 7.955 1.00 85.50 81 GLU A N 1
ATOM 636 C CA . GLU A 1 81 ? -4.117 0.089 6.499 1.00 85.50 81 GLU A CA 1
ATOM 637 C C . GLU A 1 81 ? -3.121 1.008 5.790 1.00 85.50 81 GLU A C 1
ATOM 639 O O . GLU A 1 81 ? -2.405 0.556 4.899 1.00 85.50 81 GLU A O 1
ATOM 644 N N . ARG A 1 82 ? -3.022 2.278 6.204 1.00 87.31 82 ARG A N 1
ATOM 645 C CA . ARG A 1 82 ? -2.065 3.232 5.623 1.00 87.31 82 ARG A CA 1
ATOM 646 C C . ARG A 1 82 ? -0.615 2.841 5.881 1.00 87.31 82 ARG A C 1
ATOM 648 O O . ARG A 1 82 ? 0.192 2.904 4.955 1.00 87.31 82 ARG A O 1
ATOM 655 N N . GLN A 1 83 ? -0.280 2.433 7.105 1.00 83.38 83 GLN A N 1
ATOM 656 C CA . GLN A 1 83 ? 1.080 1.987 7.423 1.00 83.38 83 GLN A CA 1
ATOM 657 C C . GLN A 1 83 ? 1.442 0.715 6.660 1.00 83.38 83 GLN A C 1
ATOM 659 O O . GLN A 1 83 ? 2.509 0.645 6.053 1.00 83.38 83 GLN A O 1
ATOM 664 N N . LEU A 1 84 ? 0.529 -0.260 6.621 1.00 79.44 84 LEU A N 1
ATOM 665 C CA . LEU A 1 84 ? 0.715 -1.473 5.835 1.00 79.44 84 LEU A CA 1
ATOM 666 C C . LEU A 1 84 ? 0.928 -1.123 4.359 1.00 79.44 84 LEU A C 1
ATOM 668 O O . LEU A 1 84 ? 1.949 -1.500 3.798 1.00 79.44 84 LEU A O 1
ATOM 672 N N . GLN A 1 85 ? 0.054 -0.326 3.741 1.00 80.12 85 GLN A N 1
ATOM 673 C CA . GLN A 1 85 ? 0.220 0.103 2.345 1.00 80.12 85 GLN A CA 1
ATOM 674 C C . GLN A 1 85 ? 1.579 0.770 2.084 1.00 80.12 85 GLN A C 1
ATOM 676 O O . GLN A 1 85 ? 2.216 0.487 1.069 1.00 80.12 85 GLN A O 1
ATOM 681 N N . ALA A 1 86 ? 2.060 1.620 2.993 1.00 80.25 86 ALA A N 1
ATOM 682 C CA . ALA A 1 86 ? 3.364 2.259 2.850 1.00 80.25 86 ALA A CA 1
ATOM 683 C C . ALA A 1 86 ? 4.529 1.252 2.884 1.00 80.25 86 ALA A C 1
ATOM 685 O O . ALA A 1 86 ? 5.391 1.307 2.004 1.00 80.25 86 ALA A O 1
ATOM 686 N N . LEU A 1 87 ? 4.518 0.313 3.838 1.00 77.94 87 LEU A N 1
ATOM 687 C CA . LEU A 1 87 ? 5.499 -0.780 3.931 1.00 77.94 87 LEU A CA 1
ATOM 688 C C . LEU A 1 87 ? 5.477 -1.664 2.679 1.00 77.94 87 LEU A C 1
ATOM 690 O O . LEU A 1 87 ? 6.510 -2.085 2.163 1.00 77.94 87 LEU A O 1
ATOM 694 N N . PHE A 1 88 ? 4.288 -1.901 2.140 1.00 78.44 88 PHE A N 1
ATOM 695 C CA . PHE A 1 88 ? 4.115 -2.658 0.914 1.00 78.44 88 PHE A CA 1
ATOM 696 C C . PHE A 1 88 ? 4.657 -1.951 -0.320 1.00 78.44 88 PHE A C 1
ATOM 698 O O . PHE A 1 88 ? 5.283 -2.589 -1.163 1.00 78.44 88 PHE A O 1
ATOM 705 N N . HIS A 1 89 ? 4.478 -0.635 -0.422 1.00 77.12 89 HIS A N 1
ATOM 706 C CA . HIS A 1 89 ? 5.116 0.134 -1.484 1.00 77.12 89 HIS A CA 1
ATOM 707 C C . HIS A 1 89 ? 6.649 0.153 -1.359 1.00 77.12 89 HIS A C 1
ATOM 709 O O . HIS A 1 89 ? 7.332 0.247 -2.379 1.00 77.12 89 HIS A O 1
ATOM 715 N N . GLU A 1 90 ? 7.202 0.074 -0.146 1.00 7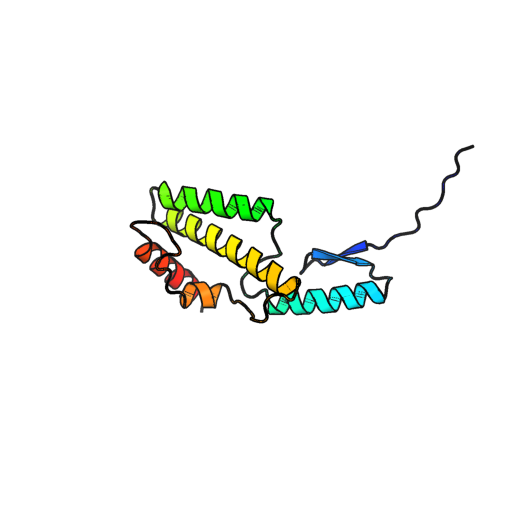2.75 90 GLU A N 1
ATO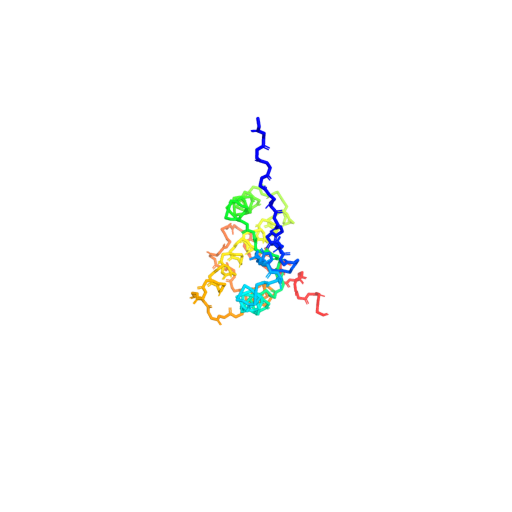M 716 C CA . GLU A 1 90 ? 8.647 -0.060 0.073 1.00 72.75 90 GLU A CA 1
ATOM 717 C C . GLU A 1 90 ? 9.164 -1.413 -0.427 1.00 72.75 90 GLU A C 1
ATOM 719 O O . GLU A 1 90 ? 10.085 -1.443 -1.242 1.00 72.75 90 GLU A O 1
ATOM 724 N N . HIS A 1 91 ? 8.501 -2.515 -0.073 1.00 70.31 91 HIS A N 1
ATOM 725 C CA . HIS A 1 91 ? 8.883 -3.830 -0.586 1.00 70.31 91 HIS A CA 1
ATOM 726 C C . HIS A 1 91 ? 8.660 -3.977 -2.098 1.00 70.31 91 HIS A C 1
ATOM 728 O O . HIS A 1 91 ? 9.491 -4.553 -2.798 1.00 70.31 91 HIS A O 1
ATOM 734 N N . LEU A 1 92 ? 7.579 -3.405 -2.641 1.00 73.31 92 LEU A N 1
ATOM 735 C CA . LEU A 1 92 ? 7.367 -3.319 -4.088 1.00 73.31 92 LEU A CA 1
ATOM 736 C C . LEU A 1 92 ? 8.557 -2.623 -4.765 1.00 73.31 92 LEU A C 1
ATOM 738 O O . LEU A 1 92 ? 9.047 -3.100 -5.786 1.00 73.31 92 LEU A O 1
ATOM 742 N N . ALA A 1 93 ? 9.074 -1.537 -4.181 1.00 70.06 93 ALA A N 1
ATOM 743 C CA . ALA A 1 93 ? 10.277 -0.885 -4.689 1.00 70.06 93 ALA A CA 1
ATOM 744 C C . ALA A 1 93 ? 11.511 -1.806 -4.619 1.00 70.06 93 ALA A C 1
ATOM 746 O O . ALA A 1 93 ? 12.273 -1.858 -5.583 1.00 70.06 93 ALA A O 1
ATOM 747 N N . GLU A 1 94 ? 11.694 -2.575 -3.543 1.00 69.88 94 GLU A N 1
ATOM 748 C CA . GLU A 1 94 ? 12.786 -3.556 -3.423 1.00 69.88 94 GLU A CA 1
ATOM 749 C C . GLU A 1 94 ? 12.710 -4.661 -4.485 1.00 69.88 94 GLU A C 1
ATOM 751 O O . GLU A 1 94 ? 13.722 -4.975 -5.115 1.00 69.88 94 GLU A O 1
ATOM 756 N N . VAL A 1 95 ? 11.525 -5.225 -4.740 1.00 68.69 95 VAL A N 1
ATOM 757 C CA . VAL A 1 95 ? 11.324 -6.243 -5.787 1.00 68.69 95 VAL A CA 1
ATOM 758 C C . VAL A 1 95 ? 11.608 -5.661 -7.176 1.00 68.69 95 VAL A C 1
ATOM 760 O O . VAL A 1 95 ? 12.288 -6.289 -7.993 1.00 68.69 95 VAL A O 1
ATOM 763 N N . LEU A 1 96 ? 11.162 -4.430 -7.449 1.00 69.44 96 LEU A N 1
ATOM 764 C CA . LEU A 1 96 ? 11.431 -3.742 -8.718 1.00 69.44 96 LEU A CA 1
ATOM 765 C C . LEU A 1 96 ? 12.921 -3.437 -8.925 1.00 69.44 96 LEU A C 1
ATOM 767 O O . LEU A 1 96 ? 13.413 -3.518 -10.055 1.00 69.44 96 LEU A O 1
ATOM 771 N N . LEU A 1 97 ? 13.651 -3.134 -7.850 1.00 69.75 97 LEU A N 1
ATOM 772 C CA . LEU A 1 97 ? 15.107 -2.966 -7.865 1.00 69.75 97 LEU A CA 1
ATOM 773 C C . LEU A 1 97 ? 15.861 -4.309 -7.902 1.00 69.75 97 LEU A C 1
ATOM 775 O O . LEU A 1 97 ? 17.068 -4.324 -8.124 1.00 69.75 97 LEU A O 1
ATOM 779 N N . GLY A 1 98 ? 15.157 -5.438 -7.766 1.00 63.88 98 GLY A N 1
ATOM 780 C CA . GLY A 1 98 ? 15.736 -6.784 -7.778 1.00 63.88 98 GLY A CA 1
ATOM 781 C C . GLY A 1 98 ? 16.381 -7.195 -6.453 1.00 63.88 98 GLY A C 1
ATOM 782 O O . GLY A 1 98 ? 17.132 -8.166 -6.421 1.00 63.88 98 GLY A O 1
ATOM 783 N N . HIS A 1 99 ? 16.107 -6.469 -5.368 1.00 64.31 99 HIS A N 1
ATOM 784 C CA . HIS A 1 99 ? 16.645 -6.736 -4.032 1.00 64.31 99 HIS A CA 1
ATOM 785 C C . HIS A 1 99 ? 15.827 -7.784 -3.256 1.00 64.31 99 HIS A C 1
ATOM 787 O O . HIS A 1 99 ? 16.341 -8.381 -2.313 1.00 64.31 99 HIS A O 1
ATOM 793 N N . ALA A 1 100 ? 14.580 -8.045 -3.664 1.00 61.03 100 ALA A N 1
ATOM 794 C CA . ALA A 1 100 ? 13.692 -9.035 -3.057 1.00 61.03 100 ALA A CA 1
ATOM 795 C C . ALA A 1 100 ? 13.060 -9.958 -4.117 1.00 61.03 100 ALA A C 1
ATOM 797 O O . ALA A 1 100 ? 12.766 -9.529 -5.231 1.00 61.03 100 ALA A O 1
ATOM 798 N N . SER A 1 101 ? 12.866 -11.240 -3.776 1.00 55.31 101 SER A N 1
ATOM 799 C CA . SER A 1 101 ? 12.454 -12.299 -4.719 1.00 55.31 101 SER A CA 1
ATOM 800 C C . SER A 1 101 ? 11.024 -12.819 -4.543 1.00 55.31 101 SER A C 1
ATOM 802 O O . SER A 1 101 ? 10.582 -13.646 -5.340 1.00 55.31 101 SER A O 1
ATOM 804 N N . ARG A 1 102 ? 10.296 -12.387 -3.506 1.00 60.81 102 ARG A N 1
ATOM 805 C CA . ARG A 1 102 ? 8.965 -12.924 -3.187 1.00 60.81 102 ARG A CA 1
ATOM 806 C C . ARG A 1 102 ? 7.855 -12.001 -3.688 1.00 60.81 102 ARG A C 1
ATOM 808 O O . ARG A 1 102 ? 7.926 -10.790 -3.517 1.00 60.81 102 ARG A O 1
ATOM 815 N N . ARG A 1 103 ? 6.821 -12.606 -4.283 1.00 60.75 103 ARG A N 1
ATOM 816 C CA . ARG A 1 103 ? 5.504 -11.987 -4.480 1.00 60.75 103 ARG A CA 1
ATOM 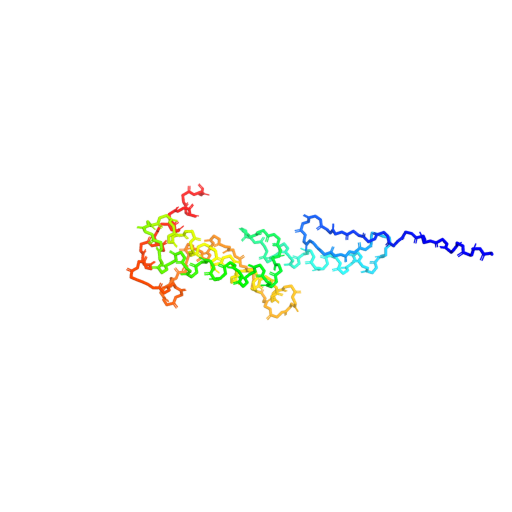817 C C . ARG A 1 103 ? 4.918 -11.698 -3.102 1.00 60.75 103 ARG A C 1
ATOM 819 O O . ARG A 1 103 ? 4.956 -12.574 -2.240 1.00 60.75 103 ARG A O 1
ATOM 826 N N . LEU A 1 104 ? 4.408 -10.490 -2.906 1.00 60.66 104 LEU A N 1
ATOM 827 C CA . LEU A 1 104 ? 3.644 -10.141 -1.720 1.00 60.66 104 LEU A CA 1
ATOM 828 C C . LEU A 1 104 ? 2.196 -9.902 -2.131 1.00 60.66 104 LEU A C 1
ATOM 830 O O . LEU A 1 104 ? 1.918 -9.016 -2.935 1.00 60.66 104 LEU A O 1
ATOM 834 N N . ASP A 1 105 ? 1.294 -10.685 -1.557 1.00 67.06 105 ASP A N 1
ATOM 835 C CA . ASP A 1 105 ? -0.137 -10.434 -1.619 1.00 67.06 105 ASP A CA 1
ATOM 836 C C . ASP A 1 105 ? -0.552 -9.648 -0.371 1.00 67.06 105 ASP A C 1
ATOM 838 O O . ASP A 1 105 ? -0.390 -10.111 0.761 1.00 67.06 105 ASP A O 1
ATOM 842 N N . PHE A 1 106 ? -1.064 -8.428 -0.574 1.00 71.00 106 PHE A N 1
ATOM 843 C CA . PHE A 1 106 ? -1.573 -7.588 0.514 1.00 71.00 106 PHE A CA 1
ATOM 844 C C . PHE A 1 106 ? -2.606 -8.317 1.359 1.00 71.00 106 PHE A C 1
ATOM 846 O O . PHE A 1 106 ? -2.593 -8.231 2.587 1.00 71.00 106 PHE A O 1
ATOM 853 N N . ARG A 1 107 ? -3.480 -9.070 0.695 1.00 72.25 107 ARG A N 1
ATOM 854 C CA . ARG A 1 107 ? -4.533 -9.848 1.323 1.00 72.25 107 ARG A CA 1
ATOM 855 C C . ARG A 1 107 ? -3.948 -10.999 2.126 1.00 72.25 107 ARG A C 1
ATOM 857 O O . ARG A 1 107 ? -4.300 -11.139 3.296 1.00 72.25 107 ARG A O 1
ATOM 864 N N . GLU A 1 108 ? -3.053 -11.795 1.541 1.00 71.31 108 GLU A N 1
ATOM 865 C CA . GLU A 1 108 ? -2.345 -12.868 2.254 1.00 71.31 108 GLU A CA 1
ATOM 866 C C . GLU A 1 108 ? -1.656 -12.317 3.501 1.00 71.31 108 GLU A C 1
ATOM 868 O O . GLU A 1 108 ? -1.784 -12.867 4.584 1.00 71.31 108 GLU A O 1
ATOM 873 N N . VAL A 1 109 ? -0.976 -11.187 3.397 1.00 71.88 109 VAL A N 1
ATOM 874 C CA . VAL A 1 109 ? -0.267 -10.585 4.526 1.00 71.88 109 VAL A CA 1
ATOM 875 C C . VAL A 1 109 ? -1.221 -10.058 5.594 1.00 71.88 109 VAL A C 1
ATOM 877 O O . VAL A 1 109 ? -0.986 -10.308 6.771 1.00 71.88 109 VAL A O 1
ATOM 880 N N . VAL A 1 110 ? -2.311 -9.379 5.228 1.00 73.25 110 VAL A N 1
ATOM 881 C CA . VAL A 1 110 ? -3.322 -8.926 6.200 1.00 73.25 110 VAL A CA 1
ATOM 882 C C . VAL A 1 110 ? -3.987 -10.115 6.904 1.00 73.25 110 VAL A C 1
ATOM 884 O O . VAL A 1 110 ? -4.238 -10.065 8.107 1.00 73.25 110 VAL A O 1
ATOM 887 N N . THR A 1 111 ? -4.252 -11.197 6.172 1.00 70.50 111 THR A N 1
ATOM 888 C CA . THR A 1 111 ? -4.941 -12.386 6.695 1.00 70.50 111 THR A CA 1
ATOM 889 C C . THR A 1 111 ? -4.021 -13.288 7.528 1.00 70.50 111 THR A C 1
ATOM 891 O O . THR A 1 111 ? -4.446 -13.802 8.563 1.00 70.50 111 THR A O 1
ATOM 894 N N . SER A 1 112 ? -2.753 -13.436 7.129 1.00 65.81 112 SER A N 1
ATOM 895 C CA . SER A 1 112 ? -1.783 -14.370 7.722 1.00 65.81 112 SER A CA 1
ATOM 896 C C . SER A 1 112 ? -0.809 -13.745 8.723 1.00 65.81 112 SER A C 1
ATOM 898 O O . SER A 1 112 ? -0.208 -14.480 9.510 1.00 65.81 112 SER A O 1
ATOM 900 N N . MET A 1 113 ? -0.630 -12.415 8.748 1.00 60.91 113 MET A N 1
ATOM 901 C CA . MET A 1 113 ? 0.319 -11.819 9.689 1.00 60.91 113 MET A CA 1
ATOM 902 C C . MET A 1 113 ? -0.139 -11.965 11.135 1.00 60.91 113 MET A C 1
ATOM 904 O O . MET A 1 113 ? -1.250 -11.596 11.538 1.00 60.91 113 MET A O 1
ATOM 908 N N . ASN A 1 114 ? 0.819 -12.390 11.955 1.00 56.25 114 ASN A N 1
ATOM 909 C CA . ASN A 1 114 ? 0.866 -11.978 13.339 1.00 56.25 114 ASN A CA 1
ATOM 910 C C . ASN A 1 114 ? 1.253 -10.491 13.364 1.00 56.25 114 ASN A C 1
ATOM 912 O O . ASN A 1 114 ? 2.400 -10.141 13.094 1.00 56.25 114 ASN A O 1
ATOM 916 N N . MET A 1 115 ? 0.273 -9.624 13.620 1.00 58.56 115 MET A N 1
ATOM 917 C CA . MET A 1 115 ? 0.476 -8.174 13.662 1.00 58.56 115 MET A CA 1
ATOM 918 C C . MET A 1 115 ? 1.283 -7.735 14.886 1.00 58.56 115 MET A C 1
ATOM 920 O O . MET A 1 115 ? 1.771 -6.614 14.864 1.00 58.56 115 MET A O 1
ATOM 924 N N . SER A 1 116 ? 1.462 -8.621 15.879 1.00 52.75 116 SER A N 1
ATOM 925 C CA . SER A 1 116 ? 2.125 -8.345 17.155 1.00 52.75 116 SER A CA 1
ATOM 926 C C . SER A 1 116 ? 3.484 -7.661 16.980 1.00 52.75 116 SER A C 1
ATOM 928 O O . SER A 1 116 ? 4.399 -8.208 16.359 1.00 52.75 116 SER A O 1
ATOM 930 N N . GLY A 1 117 ? 3.604 -6.459 17.543 1.00 56.16 117 GLY A N 1
ATOM 931 C CA . GLY A 1 117 ? 4.812 -5.635 17.502 1.00 56.16 117 GLY A CA 1
ATOM 932 C C . GLY A 1 117 ? 4.999 -4.848 16.202 1.00 56.16 117 GLY A C 1
ATOM 933 O O . GLY A 1 117 ? 6.031 -4.197 16.041 1.00 56.16 117 GLY A O 1
ATOM 934 N N . ARG A 1 118 ? 4.036 -4.897 15.270 1.00 55.78 118 ARG A N 1
ATOM 935 C CA . ARG A 1 118 ? 4.020 -4.062 14.054 1.00 55.78 118 ARG A CA 1
ATOM 936 C C . ARG A 1 118 ? 3.010 -2.926 14.129 1.00 55.78 118 ARG A C 1
ATOM 938 O O . ARG A 1 118 ? 3.191 -1.941 13.417 1.00 55.78 118 ARG A O 1
ATOM 945 N N . LEU A 1 119 ? 1.978 -3.045 14.964 1.00 57.66 119 LEU A N 1
ATOM 946 C CA . LEU A 1 119 ? 1.071 -1.944 15.274 1.00 57.66 119 LEU A CA 1
ATOM 947 C C . LEU A 1 119 ? 1.272 -1.549 16.733 1.00 57.66 119 LEU A C 1
ATOM 949 O O . LEU A 1 119 ? 0.896 -2.278 17.645 1.00 57.66 119 LEU A O 1
ATOM 953 N N . ASP A 1 120 ? 1.847 -0.376 16.963 1.00 53.44 120 ASP A N 1
ATOM 954 C CA . ASP A 1 120 ? 1.963 0.161 18.315 1.00 53.44 120 ASP A CA 1
ATOM 955 C C . ASP A 1 120 ? 0.566 0.485 18.870 1.00 53.44 120 ASP A C 1
ATOM 957 O O . ASP A 1 120 ? -0.132 1.366 18.360 1.00 53.44 120 ASP A O 1
ATOM 961 N N . GLY A 1 121 ? 0.144 -0.197 19.941 1.00 61.09 121 GLY A N 1
ATOM 962 C CA . GLY A 1 121 ? -0.972 0.279 20.757 1.00 61.09 121 GLY A CA 1
ATOM 963 C C . GLY A 1 121 ? -1.847 -0.775 21.432 1.00 61.09 121 GLY A C 1
ATOM 964 O O . GLY A 1 121 ? -1.877 -1.951 21.093 1.00 61.09 121 GLY A O 1
ATOM 965 N N . ARG A 1 122 ? -2.658 -0.290 22.380 1.00 68.88 122 ARG A N 1
ATOM 966 C CA . ARG A 1 122 ? -3.604 -1.073 23.201 1.00 68.88 122 ARG A CA 1
ATOM 967 C C . ARG A 1 122 ? -4.704 -1.799 22.406 1.00 68.88 122 ARG A C 1
ATOM 969 O O . ARG A 1 122 ? -5.393 -2.630 22.980 1.00 68.88 122 ARG A O 1
ATOM 976 N N . TYR A 1 123 ? -4.862 -1.483 21.119 1.00 69.75 123 TYR A N 1
ATOM 977 C CA . TYR A 1 123 ? -5.933 -1.980 20.242 1.00 69.75 123 TYR A CA 1
ATOM 978 C C . TYR A 1 123 ? -5.417 -2.844 19.084 1.00 69.75 123 TYR A C 1
ATOM 980 O O . TYR A 1 123 ? -6.178 -3.172 18.177 1.00 69.75 123 TYR A O 1
ATOM 988 N N . GLU A 1 124 ? -4.133 -3.213 19.094 1.00 74.88 124 GLU A N 1
ATOM 989 C CA . GLU A 1 124 ? -3.481 -3.991 18.032 1.00 74.88 124 GLU A CA 1
ATOM 990 C C . GLU A 1 124 ? -4.279 -5.248 17.647 1.00 74.88 124 GLU A C 1
ATOM 992 O O . GLU A 1 124 ? -4.494 -5.515 16.465 1.00 74.88 124 GLU A O 1
ATOM 997 N N . GLN A 1 125 ? -4.799 -5.978 18.639 1.00 77.38 125 GLN A N 1
ATOM 998 C CA . GLN A 1 125 ? -5.571 -7.196 18.400 1.00 77.38 125 GLN A CA 1
ATOM 999 C C . GLN A 1 125 ? -6.946 -6.930 17.766 1.00 77.38 125 GLN A C 1
ATOM 1001 O O . GLN A 1 125 ? -7.347 -7.658 16.858 1.00 77.38 125 GLN A O 1
ATOM 1006 N N . GLU A 1 126 ? -7.673 -5.906 18.223 1.00 82.19 126 GLU A N 1
ATOM 1007 C CA . GLU A 1 126 ? -8.987 -5.536 17.673 1.00 82.19 126 GLU A CA 1
ATOM 1008 C C . GLU A 1 126 ? -8.858 -5.068 16.224 1.00 82.19 126 GLU A C 1
ATOM 1010 O O . GLU A 1 126 ? -9.612 -5.501 15.353 1.00 82.19 126 GLU A O 1
ATOM 1015 N N . VAL A 1 127 ? -7.839 -4.251 15.948 1.00 82.25 127 VAL A N 1
ATOM 1016 C CA . VAL A 1 127 ? -7.538 -3.777 14.598 1.00 82.25 127 VAL A CA 1
ATOM 1017 C C . VAL A 1 127 ? -7.131 -4.935 13.687 1.00 82.25 127 VAL A C 1
ATOM 1019 O O . VAL A 1 127 ? -7.629 -5.032 12.567 1.00 82.25 127 VAL A O 1
ATOM 1022 N N . ALA A 1 128 ? -6.274 -5.844 14.161 1.00 79.12 128 ALA A N 1
ATOM 1023 C CA . ALA A 1 128 ? -5.888 -7.026 13.398 1.00 79.12 128 ALA A CA 1
ATOM 1024 C C . ALA A 1 128 ? -7.097 -7.914 13.065 1.00 79.12 128 ALA A C 1
ATOM 1026 O O . ALA A 1 128 ? -7.197 -8.409 11.946 1.00 79.12 128 ALA A O 1
ATOM 1027 N N . ASN A 1 129 ? -8.030 -8.102 14.003 1.00 83.44 129 ASN A N 1
ATOM 1028 C CA . ASN A 1 129 ? -9.238 -8.895 13.769 1.00 83.44 129 ASN A CA 1
ATOM 1029 C C . ASN A 1 129 ? -10.157 -8.248 12.723 1.00 83.44 129 ASN A C 1
ATOM 1031 O O . ASN A 1 129 ? -10.588 -8.934 11.799 1.00 83.44 129 ASN A O 1
ATOM 1035 N N . GLU A 1 130 ? -10.400 -6.940 12.820 1.00 85.31 130 GLU A N 1
ATOM 1036 C CA . GLU A 1 130 ? -11.222 -6.197 11.856 1.00 85.31 130 GLU A CA 1
ATOM 1037 C C . GLU A 1 130 ? -10.604 -6.222 10.447 1.00 85.31 130 GLU A C 1
ATOM 1039 O O . GLU A 1 130 ? -11.298 -6.445 9.454 1.00 85.31 130 GLU A O 1
ATOM 1044 N N . LEU A 1 131 ? -9.282 -6.048 10.345 1.00 80.94 131 LEU A N 1
ATOM 1045 C CA . LEU A 1 131 ? -8.563 -6.171 9.077 1.00 80.94 131 LEU A CA 1
ATOM 1046 C C . LEU A 1 131 ? -8.687 -7.582 8.496 1.00 80.94 131 LEU A C 1
ATOM 1048 O O . LEU A 1 131 ? -9.029 -7.734 7.325 1.00 80.94 131 LEU A O 1
ATOM 1052 N N . ARG A 1 132 ? -8.474 -8.629 9.302 1.00 80.69 132 ARG A N 1
ATOM 1053 C CA . ARG A 1 132 ? -8.671 -10.007 8.833 1.00 80.69 132 ARG A CA 1
ATOM 1054 C C . ARG A 1 132 ? -10.088 -10.218 8.333 1.00 80.69 132 ARG A C 1
ATOM 1056 O O . ARG A 1 132 ? -10.240 -10.787 7.261 1.00 80.69 132 ARG A O 1
ATOM 1063 N N . GLN A 1 133 ? -11.095 -9.736 9.054 1.00 82.94 133 GLN A N 1
ATOM 1064 C CA . GLN A 1 133 ? -12.488 -9.876 8.648 1.00 82.94 133 GLN A CA 1
ATOM 1065 C C . GLN A 1 133 ? -12.751 -9.198 7.295 1.00 82.94 133 GLN A C 1
ATOM 1067 O O . GLN A 1 133 ? -13.171 -9.863 6.352 1.00 82.94 133 GLN A O 1
ATOM 1072 N N . ARG A 1 134 ? -12.379 -7.921 7.132 1.00 80.50 134 ARG A N 1
ATOM 1073 C CA . ARG A 1 134 ? -12.571 -7.173 5.871 1.00 80.50 134 ARG A CA 1
ATOM 1074 C C . ARG A 1 134 ? -11.920 -7.830 4.657 1.00 80.50 134 ARG A C 1
ATOM 1076 O O . ARG A 1 134 ? -12.476 -7.791 3.561 1.00 80.50 134 ARG A O 1
ATOM 1083 N N . TYR A 1 135 ? -10.736 -8.408 4.835 1.00 75.25 135 TYR A N 1
ATOM 1084 C CA . TYR A 1 135 ? -9.975 -9.018 3.743 1.00 75.25 135 TYR A CA 1
ATOM 1085 C C . TYR A 1 135 ? -10.223 -10.535 3.614 1.00 75.25 135 TYR A C 1
ATOM 1087 O O . TYR A 1 135 ? -9.824 -11.124 2.610 1.00 75.25 135 TYR A O 1
ATOM 1095 N N . SER A 1 136 ? -10.929 -11.170 4.556 1.00 74.62 136 SER A N 1
ATOM 1096 C CA . SER A 1 136 ? -11.392 -12.566 4.453 1.00 74.62 136 SER A CA 1
ATOM 1097 C C . SER A 1 136 ? -12.813 -12.665 3.892 1.00 74.62 136 SER A C 1
ATOM 1099 O O . SER A 1 136 ? -13.049 -13.528 3.058 1.00 74.62 136 SER A O 1
ATOM 1101 N N . ASP A 1 137 ? -13.722 -11.753 4.257 1.00 58.62 137 ASP A N 1
ATOM 1102 C CA . ASP A 1 137 ? -15.138 -11.776 3.840 1.00 58.62 137 ASP A CA 1
ATOM 1103 C C . ASP A 1 137 ? -15.351 -11.414 2.356 1.00 58.62 137 ASP A C 1
ATOM 1105 O O . ASP A 1 137 ? -16.402 -11.688 1.788 1.00 58.62 137 ASP A O 1
ATOM 1109 N N . ASN A 1 138 ? -14.342 -10.837 1.694 1.00 5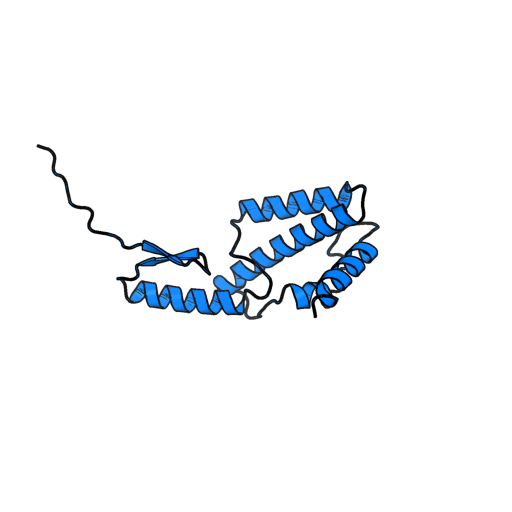2.19 138 ASN A N 1
ATOM 1110 C CA . ASN A 1 138 ? -14.331 -10.598 0.244 1.00 52.19 138 ASN A CA 1
ATOM 1111 C C . ASN A 1 138 ? -13.802 -11.819 -0.554 1.00 52.19 138 ASN A C 1
ATOM 1113 O O . ASN A 1 138 ? -13.081 -11.653 -1.545 1.00 52.19 138 ASN A O 1
ATOM 1117 N N . LEU A 1 139 ? -14.004 -13.047 -0.050 1.00 47.44 139 LEU A N 1
ATOM 1118 C CA . LEU A 1 139 ? -13.661 -14.322 -0.715 1.00 47.44 139 LEU A CA 1
ATOM 1119 C C . LEU A 1 139 ? -14.804 -14.795 -1.622 1.00 47.44 139 LEU A C 1
ATOM 1121 O O . LEU A 1 139 ? -15.969 -14.755 -1.175 1.00 47.44 139 LEU A O 1
#

pLDDT: mean 73.95, std 13.98, range [35.84, 93.0]